Protein AF-A0A4U5MQU0-F1 (afdb_monomer)

Sequence (148 aa):
MACDATGNSLLQKALIDNKLPQIIEGNKVISKNGRPTLETQATVSLQLIVQKLMVESRVDYATCAAVFQKLEGAYGVPSGAKIFYSCKSDFSLTTAFVECPSGSFNIMCTNPDKERTTTIYLTSPDVDEVCTIRCPARDGNCVDSGRR

Mean predicted aligned error: 17.2 Å

Solvent-accessible surface area (backbone atoms only — not comparable to full-atom values): 9241 Å² total; per-residue (Å²): 136,80,83,56,69,66,60,54,52,52,51,50,50,49,53,62,78,64,47,70,66,41,76,57,96,90,31,42,33,34,72,53,96,91,36,86,39,79,51,76,92,76,90,80,87,83,86,84,86,80,81,88,77,81,80,76,71,76,49,70,71,33,52,62,53,71,49,80,78,50,77,51,74,44,49,77,44,97,83,21,23,38,40,34,33,36,18,33,26,80,43,66,68,47,64,30,42,37,44,35,90,87,47,70,51,77,46,74,21,20,51,71,66,47,82,44,74,49,78,46,72,39,84,54,89,77,83,91,72,72,41,42,42,37,34,80,22,59,97,54,83,43,82,54,83,82,82,128

Radius of gyration: 28.71 Å; Cα contacts (8 Å, |Δi|>4): 246; chains: 1; bounding box: 67×62×62 Å

Nearest PDB structures (foldseek):
  4hjc-assembly1_A  TM=5.744E-01  e=3.286E-05  Rift Valley fever virus
  7a4a-assembly1_A  TM=5.621E-01  e=9.397E-05  Ancylostoma ceylanicum
  5g47-assembly1_C  TM=5.076E-01  e=6.381E-05  Severe fever with thrombocytopenia syndrome virus
  5yow-assembly1_A  TM=4.900E-01  e=1.928E-04  Heartland virus
  5mr2-assembly2_A  TM=4.158E-01  e=2.554E-01  Haliotis rufescens

pLDDT: mean 77.56, std 15.62, range [29.59, 93.5]

Organism: Steinernema carpocapsae (NCBI:txid34508)

Structure (mmCIF, N/CA/C/O backbone):
data_AF-A0A4U5MQU0-F1
#
_entry.id   AF-A0A4U5MQU0-F1
#
loop_
_atom_site.group_PDB
_atom_site.id
_atom_site.type_symbol
_atom_site.label_atom_id
_atom_site.label_alt_id
_atom_site.label_comp_id
_atom_site.lab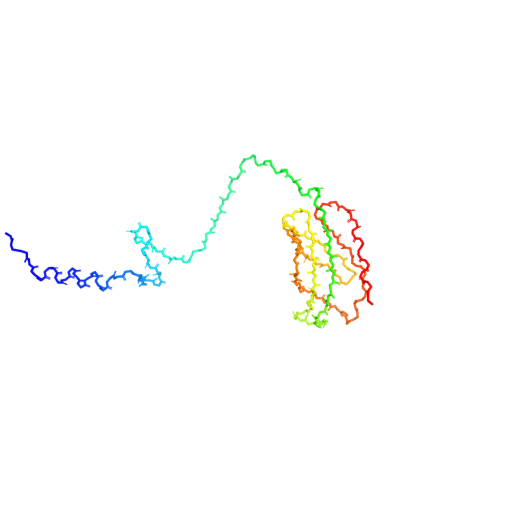el_asym_id
_atom_site.label_entity_id
_atom_site.label_seq_id
_atom_site.pdbx_PDB_ins_code
_atom_site.Cartn_x
_atom_site.Cartn_y
_atom_site.Cartn_z
_atom_site.occupancy
_atom_site.B_iso_or_equiv
_atom_site.auth_seq_id
_atom_site.auth_comp_id
_atom_site.auth_asym_id
_atom_site.auth_atom_id
_atom_site.pdbx_PDB_model_num
ATOM 1 N N . MET A 1 1 ? -45.353 41.216 40.813 1.00 49.25 1 MET A N 1
ATOM 2 C CA . MET A 1 1 ? -45.096 39.847 40.319 1.00 49.25 1 MET A CA 1
ATOM 3 C C . MET A 1 1 ? -44.033 39.238 41.210 1.00 49.25 1 MET A C 1
ATOM 5 O O . MET A 1 1 ? -42.914 39.729 41.201 1.00 49.25 1 MET A O 1
ATOM 9 N N . ALA A 1 2 ? -44.399 38.276 42.056 1.00 54.25 2 ALA A N 1
ATOM 10 C CA . ALA A 1 2 ? -43.435 37.554 42.881 1.00 54.25 2 ALA A CA 1
ATOM 11 C C . ALA A 1 2 ? -42.774 36.467 42.022 1.00 54.25 2 ALA A C 1
ATOM 13 O O . ALA A 1 2 ? -43.477 35.751 41.311 1.00 54.25 2 ALA A O 1
ATOM 14 N N . CYS A 1 3 ? -41.444 36.369 42.051 1.00 58.16 3 CYS A N 1
ATOM 15 C CA . CYS A 1 3 ? -40.729 35.258 41.430 1.00 58.16 3 CYS A CA 1
ATOM 16 C C . CYS A 1 3 ? -41.108 33.972 42.174 1.00 58.16 3 CYS A C 1
ATOM 18 O O . CYS A 1 3 ? -40.808 33.840 43.359 1.00 58.16 3 CYS A O 1
ATOM 20 N N . ASP A 1 4 ? -41.792 33.049 41.500 1.00 63.62 4 ASP A N 1
ATOM 21 C CA . ASP A 1 4 ? -42.138 31.749 42.067 1.00 63.62 4 ASP A CA 1
ATOM 22 C C . ASP A 1 4 ? -40.855 30.927 42.267 1.00 63.62 4 ASP A C 1
ATOM 24 O O . ASP A 1 4 ? -40.206 30.496 41.310 1.00 63.62 4 ASP A O 1
ATOM 28 N N . ALA A 1 5 ? -40.470 30.731 43.530 1.00 63.81 5 ALA A N 1
ATOM 29 C CA . ALA A 1 5 ? -39.314 29.923 43.913 1.00 63.81 5 ALA A CA 1
ATOM 30 C C . ALA A 1 5 ? -39.424 28.474 43.396 1.00 63.81 5 ALA A C 1
ATOM 32 O O . ALA A 1 5 ? -38.407 27.814 43.172 1.00 63.81 5 ALA A O 1
ATOM 33 N N . THR A 1 6 ? -40.649 28.005 43.145 1.00 70.88 6 THR A N 1
ATOM 34 C CA . THR A 1 6 ? -40.947 26.685 42.577 1.00 70.88 6 THR A CA 1
ATOM 35 C C . THR A 1 6 ? -40.575 26.613 41.094 1.00 70.88 6 THR A C 1
ATOM 37 O O . THR A 1 6 ? -39.988 25.631 40.649 1.00 70.88 6 THR A O 1
ATOM 40 N N . GLY A 1 7 ? -40.829 27.673 40.322 1.00 68.69 7 GLY A N 1
ATOM 41 C CA . GLY A 1 7 ? -40.428 27.746 38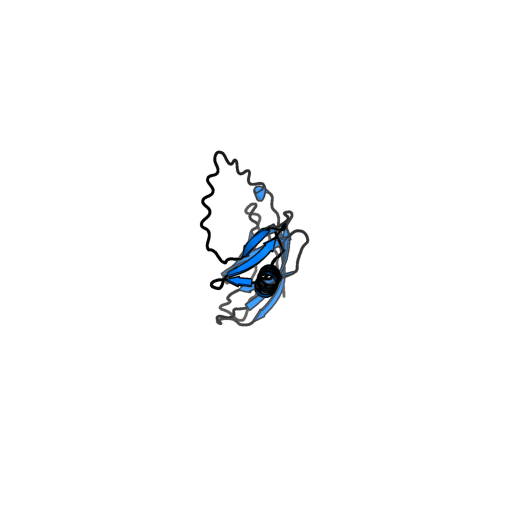.913 1.00 68.69 7 GLY A CA 1
ATOM 42 C C . GLY A 1 7 ? -38.906 27.739 38.729 1.00 68.69 7 GLY A C 1
ATOM 43 O O . GLY A 1 7 ? -38.380 27.038 37.862 1.00 68.69 7 GLY A O 1
ATOM 44 N N . ASN A 1 8 ? -38.179 28.454 39.595 1.00 73.38 8 ASN A N 1
ATOM 45 C CA . ASN A 1 8 ? -36.713 28.488 39.555 1.00 73.38 8 ASN A CA 1
ATOM 46 C C . ASN A 1 8 ? -36.078 27.135 39.909 1.00 73.38 8 ASN A C 1
ATOM 48 O O . ASN A 1 8 ? -35.072 26.761 39.304 1.00 73.38 8 ASN A O 1
ATOM 52 N N . SER A 1 9 ? -36.656 26.385 40.852 1.00 77.12 9 SER A N 1
ATOM 53 C CA . SER A 1 9 ? -36.135 25.066 41.229 1.00 77.12 9 SER A CA 1
ATOM 54 C C . SER A 1 9 ? -36.363 24.018 40.135 1.00 77.12 9 SER A C 1
ATOM 56 O O . SER A 1 9 ? -35.472 23.209 39.872 1.00 77.12 9 SER A O 1
ATOM 58 N N . LEU A 1 10 ? -37.497 24.079 39.427 1.00 79.69 10 LEU A N 1
ATOM 59 C CA . LEU A 1 10 ? -37.770 23.230 38.262 1.00 79.69 10 LEU A CA 1
ATOM 60 C C . LEU A 1 10 ? -36.797 23.505 37.111 1.00 79.69 10 LEU A C 1
ATOM 62 O O . LEU A 1 10 ? -36.276 22.565 36.511 1.00 79.69 10 LEU A O 1
ATOM 66 N N . LEU A 1 11 ? -36.501 24.779 36.837 1.00 77.88 11 LEU A N 1
ATOM 67 C CA . LEU A 1 11 ? -35.543 25.161 35.800 1.00 77.88 11 LEU A CA 1
ATOM 68 C C . LEU A 1 11 ? -34.119 24.704 36.143 1.00 77.88 11 LEU A C 1
ATOM 70 O O . LEU A 1 11 ? -33.426 24.149 35.293 1.00 77.88 11 LEU A O 1
ATOM 74 N N . GLN A 1 12 ? -33.681 24.902 37.389 1.00 80.38 12 GLN A N 1
ATOM 75 C CA . GLN A 1 12 ? -32.361 24.450 37.835 1.00 80.38 12 GLN A CA 1
ATOM 76 C C . GLN A 1 12 ? -32.226 22.933 37.748 1.00 80.38 12 GLN A C 1
ATOM 78 O O . GLN A 1 12 ? -31.225 22.438 37.233 1.00 80.38 12 GLN A O 1
ATOM 83 N N . LYS A 1 13 ? -33.252 22.201 38.190 1.00 82.38 13 LYS A N 1
ATOM 84 C CA . LYS A 1 13 ? -33.286 20.745 38.081 1.00 82.38 13 LYS A CA 1
ATOM 85 C C . LYS A 1 13 ? -33.208 20.298 36.622 1.00 82.38 13 LYS A C 1
ATOM 87 O O . LYS A 1 13 ? -32.363 19.476 36.291 1.00 82.38 13 LYS A O 1
ATOM 92 N N . ALA A 1 14 ? -33.989 20.913 35.734 1.00 79.75 14 ALA A N 1
ATOM 93 C CA . ALA A 1 14 ? -33.938 20.613 34.308 1.00 79.75 14 ALA A CA 1
ATOM 94 C C . ALA A 1 14 ? -32.548 20.874 33.699 1.00 79.75 14 ALA A C 1
ATOM 96 O O . ALA A 1 14 ? -32.085 20.067 32.901 1.00 79.75 14 ALA A O 1
ATOM 97 N N . LEU A 1 15 ? -31.848 21.947 34.078 1.00 81.25 15 LEU A N 1
ATOM 98 C CA . LEU A 1 15 ? -30.501 22.243 33.567 1.00 81.25 15 LEU A CA 1
ATOM 99 C C . LEU A 1 15 ? -29.426 21.281 34.092 1.00 81.25 15 LEU A C 1
ATOM 101 O O . LEU A 1 15 ? -28.473 20.980 33.373 1.00 81.25 15 LEU A O 1
ATOM 105 N N . ILE A 1 16 ? -29.568 20.809 35.332 1.00 82.38 16 ILE A N 1
ATOM 106 C CA . ILE A 1 16 ? -28.668 19.815 35.930 1.00 82.38 16 ILE A CA 1
ATOM 107 C C . ILE A 1 16 ? -28.889 18.453 35.267 1.00 82.38 16 ILE A C 1
ATOM 109 O O . ILE A 1 16 ? -27.929 17.839 34.798 1.00 82.38 16 ILE A O 1
ATOM 113 N N . ASP A 1 17 ? -30.148 18.027 35.172 1.00 83.19 17 ASP A N 1
ATOM 114 C CA . ASP A 1 17 ? -30.537 16.732 34.611 1.00 83.19 17 ASP A CA 1
ATOM 115 C C . ASP A 1 17 ? -30.250 16.665 33.095 1.00 83.19 17 ASP A C 1
ATOM 117 O O . ASP A 1 17 ? -29.930 15.601 32.567 1.00 83.19 17 ASP A O 1
ATOM 121 N N . ASN A 1 18 ? -30.289 17.809 32.393 1.00 81.75 18 ASN A N 1
ATOM 122 C CA . ASN A 1 18 ? -30.053 17.919 30.944 1.00 81.75 18 ASN A CA 1
ATOM 123 C C . ASN A 1 18 ? -28.655 18.464 30.570 1.00 81.75 18 ASN A C 1
ATOM 125 O O . ASN A 1 18 ? -28.455 19.022 29.485 1.00 81.75 18 ASN A O 1
ATOM 129 N N . LYS A 1 19 ? -2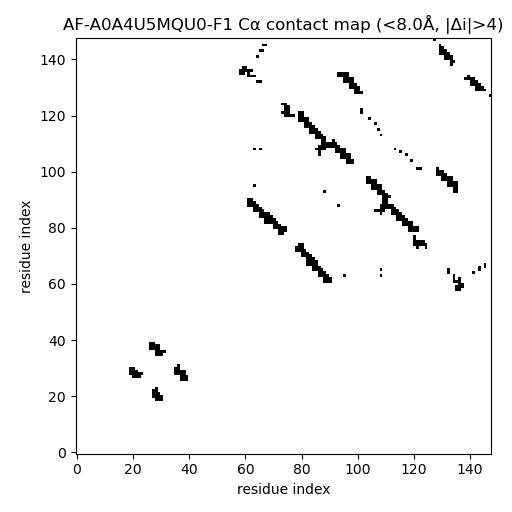7.657 18.325 31.454 1.00 86.06 19 LYS A N 1
ATOM 130 C CA . LYS A 1 19 ? -26.285 18.770 31.170 1.00 86.06 19 LYS A CA 1
ATOM 131 C C . LYS A 1 19 ? -25.655 17.949 30.039 1.00 86.06 19 LYS A C 1
ATOM 133 O O . LYS A 1 19 ? -25.548 16.730 30.135 1.00 86.06 19 LYS A O 1
ATOM 138 N N . LEU A 1 20 ? -25.171 18.631 28.999 1.00 87.00 20 LEU A N 1
ATOM 139 C CA . LEU A 1 20 ? -24.373 18.026 27.926 1.00 87.00 20 LEU A CA 1
ATOM 140 C C . LEU A 1 20 ? -22.967 17.622 28.431 1.00 87.00 20 LEU A C 1
ATOM 142 O O . LEU A 1 20 ? -22.385 18.352 29.241 1.00 87.00 20 LEU A O 1
ATOM 146 N N . PRO A 1 21 ? -22.367 16.529 27.917 1.00 89.44 21 PRO A N 1
ATOM 147 C CA . PRO A 1 21 ? -22.867 15.676 26.839 1.00 89.44 21 PRO A CA 1
ATOM 148 C C . PRO A 1 21 ? -23.935 14.672 27.294 1.00 89.44 21 PRO A C 1
ATOM 150 O O . PRO A 1 21 ? -23.875 14.169 28.411 1.00 89.44 21 PRO A O 1
ATOM 153 N N . GLN A 1 22 ? -24.879 14.352 26.407 1.00 88.50 22 GLN A N 1
ATOM 154 C CA . GLN A 1 22 ? -25.970 13.404 26.668 1.00 88.50 22 GLN A CA 1
ATOM 155 C C . GLN A 1 22 ? -26.140 12.404 25.536 1.00 88.50 22 GLN A C 1
ATOM 157 O O . GLN A 1 22 ? -25.755 1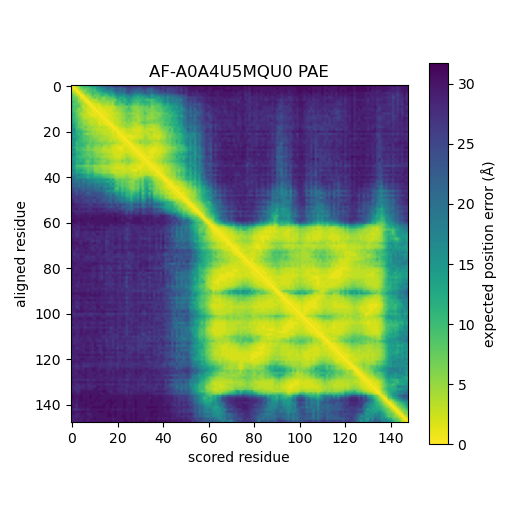2.684 24.405 1.00 88.50 22 GLN A O 1
ATOM 162 N N . ILE A 1 23 ? -26.734 11.250 25.834 1.00 85.56 23 ILE A N 1
ATOM 163 C CA . ILE A 1 23 ? -27.137 10.277 24.820 1.00 85.56 23 ILE A CA 1
ATOM 164 C C . ILE A 1 23 ? -28.648 10.388 24.629 1.00 85.56 23 ILE A C 1
ATOM 166 O O . ILE A 1 23 ? -29.404 10.133 25.562 1.00 85.56 23 ILE A O 1
ATOM 170 N N . ILE A 1 24 ? -29.077 10.763 23.427 1.00 84.81 24 ILE A N 1
ATOM 171 C CA . ILE A 1 24 ? -30.487 10.853 23.037 1.00 84.81 24 ILE A CA 1
ATOM 172 C C . ILE A 1 24 ? -30.676 9.915 21.850 1.00 84.81 24 ILE A C 1
ATOM 174 O O . ILE A 1 24 ? -29.977 10.045 20.847 1.00 84.81 24 ILE A O 1
ATOM 178 N N . GLU A 1 25 ? -31.570 8.932 21.987 1.00 84.25 25 GLU A N 1
ATOM 179 C CA . GLU A 1 25 ? -31.862 7.943 20.933 1.00 84.25 25 GLU A CA 1
ATOM 180 C C . GLU A 1 25 ? -30.595 7.252 20.382 1.00 84.25 25 GLU A C 1
ATOM 182 O O . GLU A 1 25 ? -30.430 7.059 19.181 1.00 84.25 25 GLU A O 1
ATOM 187 N N . GLY A 1 26 ? -29.648 6.929 21.271 1.00 81.31 26 GLY A N 1
ATOM 188 C CA . GLY A 1 26 ? -28.378 6.279 20.918 1.00 81.31 26 GLY A CA 1
ATOM 189 C C . GLY A 1 26 ? -27.322 7.199 20.291 1.00 81.31 26 GLY A C 1
ATOM 190 O O . GLY A 1 26 ? -26.188 6.768 20.094 1.00 81.31 26 GLY A O 1
ATOM 191 N N . ASN A 1 27 ? -27.645 8.467 20.032 1.00 83.62 27 ASN A N 1
ATOM 192 C CA . ASN A 1 27 ? -26.720 9.458 19.488 1.00 83.62 27 ASN A CA 1
ATOM 193 C C . ASN A 1 27 ? -26.180 10.371 20.593 1.00 83.62 27 ASN A C 1
ATOM 195 O O . ASN A 1 27 ? -26.894 10.734 21.530 1.00 83.62 27 ASN A O 1
ATOM 199 N N . LYS A 1 28 ? -24.916 10.782 20.477 1.00 89.75 28 LYS A N 1
ATOM 200 C CA . LYS A 1 28 ? -24.255 11.609 21.489 1.00 89.75 28 LYS A CA 1
ATOM 201 C C . LYS A 1 28 ? -24.417 13.088 21.158 1.00 89.75 28 LYS A C 1
ATOM 203 O O . LYS A 1 28 ? -23.883 13.572 20.170 1.00 89.75 28 LYS A O 1
ATOM 208 N N . VAL A 1 29 ? -25.121 13.829 22.000 1.00 90.25 29 VAL A N 1
ATOM 209 C CA . VAL A 1 29 ? -25.251 15.285 21.916 1.00 90.25 29 VAL A CA 1
ATOM 210 C C . VAL A 1 29 ? -24.148 15.930 22.744 1.00 90.25 29 VAL A C 1
ATOM 212 O O . VAL A 1 29 ? -24.005 15.647 23.932 1.00 90.25 29 VAL A O 1
ATOM 215 N N . ILE A 1 30 ? -23.377 16.823 22.135 1.00 92.44 30 ILE A N 1
ATOM 216 C CA . ILE A 1 30 ? -22.299 17.587 22.773 1.00 92.44 30 ILE A CA 1
ATOM 217 C C . ILE A 1 30 ? -22.529 19.091 22.605 1.00 92.44 30 ILE A C 1
ATOM 219 O O . ILE A 1 30 ? -23.314 19.515 21.763 1.00 92.44 30 ILE A O 1
ATOM 223 N N . SER A 1 31 ? -21.821 19.921 23.373 1.00 89.75 31 SER A N 1
ATOM 224 C CA . SER A 1 31 ? -21.742 21.362 23.101 1.00 89.75 31 SER A CA 1
ATOM 225 C C . SER A 1 31 ? -20.504 21.650 22.256 1.00 89.75 31 SER A C 1
ATOM 227 O O . SER A 1 31 ? -19.384 21.382 22.691 1.00 89.75 31 SER A O 1
ATOM 229 N N . LYS A 1 32 ? -20.691 22.195 21.052 1.00 88.12 32 LYS A N 1
ATOM 230 C CA . LYS A 1 32 ? -19.605 22.638 20.167 1.00 88.12 32 LYS A CA 1
ATOM 231 C C . LYS A 1 32 ? -19.864 24.085 19.770 1.00 88.12 32 LYS A C 1
ATOM 233 O O . LYS A 1 32 ? -20.941 24.412 19.281 1.00 88.12 32 LYS A O 1
ATOM 238 N N . ASN A 1 33 ? -18.894 24.969 20.011 1.00 88.25 33 ASN A N 1
ATOM 239 C CA . ASN A 1 33 ? -19.026 26.416 19.778 1.00 88.25 33 ASN A CA 1
ATOM 240 C C . ASN A 1 33 ? -20.265 27.037 20.461 1.00 88.25 33 ASN A C 1
ATOM 242 O O . ASN A 1 33 ? -20.946 27.882 19.884 1.00 88.25 33 ASN A O 1
ATOM 246 N N . GLY A 1 34 ? -20.596 26.568 21.670 1.00 85.69 34 GLY A N 1
ATOM 247 C CA . GLY A 1 34 ? -21.763 27.031 22.429 1.00 85.69 34 GLY A CA 1
ATOM 248 C C . GLY A 1 34 ? -23.115 26.556 21.886 1.00 85.69 34 GLY A C 1
ATOM 249 O O . GLY A 1 34 ? -24.147 27.025 22.360 1.00 85.69 34 GLY A O 1
ATOM 250 N N . ARG A 1 35 ? -23.135 25.643 20.904 1.00 85.81 35 ARG A N 1
ATOM 251 C CA . ARG A 1 35 ? -24.360 25.085 20.319 1.00 85.81 35 ARG A CA 1
ATOM 252 C C . ARG A 1 35 ? -24.452 23.576 20.561 1.00 85.81 35 ARG A C 1
ATOM 254 O O . ARG A 1 35 ? -23.445 22.878 20.395 1.00 85.81 35 ARG A O 1
ATOM 261 N N . PRO A 1 36 ? -25.640 23.047 20.901 1.00 87.56 36 PRO A N 1
ATOM 262 C CA . PRO A 1 36 ? -25.880 21.609 20.899 1.00 87.56 36 PRO A CA 1
ATOM 263 C C . PRO A 1 36 ? -25.590 21.030 19.511 1.00 87.56 36 PRO A C 1
ATOM 265 O O . PRO A 1 36 ? -26.069 21.543 18.502 1.00 87.56 36 PRO A O 1
ATOM 268 N N . THR A 1 37 ? -24.767 19.991 19.458 1.00 89.62 37 THR A N 1
ATOM 269 C CA . THR A 1 37 ? -24.339 19.308 18.236 1.00 89.62 37 THR A CA 1
ATOM 270 C C . THR A 1 37 ? -24.512 17.812 18.435 1.00 89.62 37 THR A C 1
ATOM 272 O O . THR A 1 37 ? -24.029 17.263 19.422 1.00 89.62 37 THR A O 1
ATOM 275 N N . LEU A 1 38 ? -25.194 17.159 17.500 1.00 87.62 38 LEU A N 1
ATOM 276 C CA . LEU A 1 38 ? -25.381 15.713 17.487 1.00 87.62 38 LEU A CA 1
ATOM 277 C C . LEU A 1 38 ? -24.181 15.045 16.801 1.00 87.62 38 LEU A C 1
ATOM 279 O O . LEU A 1 38 ? -23.912 15.308 15.630 1.00 87.62 38 LEU A O 1
ATOM 283 N N . GLU A 1 39 ? -23.463 14.185 17.513 1.00 84.75 39 GLU A N 1
ATOM 284 C CA . GLU A 1 39 ? -22.496 13.251 16.937 1.00 84.75 39 GLU A CA 1
ATOM 285 C C . GLU A 1 39 ? -23.244 11.981 16.520 1.00 84.75 39 GLU A C 1
ATOM 287 O O . GLU A 1 39 ? -23.821 11.281 17.357 1.00 84.75 39 GLU A O 1
ATOM 292 N N . THR A 1 40 ? -23.235 11.691 15.220 1.00 81.50 40 THR A N 1
ATOM 293 C CA . THR A 1 40 ? -23.893 10.520 14.636 1.00 81.50 40 THR A CA 1
ATOM 294 C C . THR A 1 40 ? -22.961 9.815 13.654 1.00 81.50 40 THR A C 1
ATOM 296 O O . THR A 1 40 ? -22.099 10.445 13.035 1.00 81.50 40 THR A O 1
ATOM 299 N N . GLN A 1 41 ? -23.114 8.499 13.528 1.00 74.81 41 GLN A N 1
ATOM 300 C CA . GLN A 1 41 ? -22.441 7.709 12.504 1.00 74.81 41 GLN A CA 1
ATOM 301 C C . GLN A 1 41 ? -23.362 7.628 11.289 1.00 74.81 41 GLN A C 1
ATOM 303 O O . GLN A 1 41 ? -24.440 7.045 11.363 1.00 74.81 41 GLN A O 1
ATOM 308 N N . ALA A 1 42 ? -22.942 8.217 10.172 1.00 73.62 42 ALA A N 1
ATOM 309 C CA . ALA A 1 42 ? -23.692 8.183 8.925 1.00 73.62 42 ALA A CA 1
ATOM 310 C C . ALA A 1 42 ? -22.802 7.694 7.782 1.00 73.62 42 ALA A C 1
ATOM 312 O O . ALA A 1 42 ? -21.636 8.076 7.674 1.00 73.62 42 ALA A O 1
ATOM 313 N N . THR A 1 43 ? -23.373 6.883 6.895 1.00 67.44 43 THR A N 1
ATOM 314 C CA . THR A 1 43 ? -22.780 6.594 5.589 1.00 67.44 43 THR A CA 1
ATOM 315 C C . THR A 1 43 ? -23.217 7.686 4.623 1.00 67.44 43 THR A C 1
ATOM 317 O O . THR A 1 43 ? -24.405 7.834 4.345 1.00 67.44 43 THR A O 1
ATOM 320 N N . VAL A 1 44 ? -22.266 8.467 4.115 1.00 74.94 44 VAL A N 1
ATOM 321 C CA . VAL A 1 44 ? -22.538 9.554 3.167 1.00 74.94 44 VAL A CA 1
ATOM 322 C C . VAL A 1 44 ? -22.033 9.146 1.788 1.00 74.94 44 VAL A C 1
ATOM 324 O O . VAL A 1 44 ? -20.874 8.769 1.639 1.00 74.94 44 VAL A O 1
ATOM 327 N N . SER A 1 45 ? -22.894 9.245 0.775 1.00 68.75 45 SER A N 1
ATOM 328 C CA . SER A 1 45 ? -22.482 9.146 -0.629 1.00 68.75 45 SER A CA 1
ATOM 329 C C . SER A 1 45 ? -22.188 10.546 -1.157 1.00 68.75 45 SER A C 1
ATOM 331 O O . SER A 1 45 ? -23.087 11.377 -1.261 1.00 68.75 45 SER A O 1
ATOM 333 N N . LEU A 1 46 ? -20.921 10.821 -1.460 1.00 68.12 46 LEU A N 1
ATOM 334 C CA . LEU A 1 46 ? -20.473 12.090 -2.031 1.00 68.12 46 LEU A CA 1
ATOM 335 C C . LEU A 1 46 ? -20.378 11.950 -3.550 1.00 68.12 46 LEU A C 1
ATOM 337 O O . LEU A 1 46 ? -19.541 11.203 -4.051 1.00 68.12 46 LEU A O 1
ATOM 341 N N . GLN A 1 47 ? -21.206 12.689 -4.285 1.00 74.19 47 GLN A N 1
ATOM 342 C CA . GLN A 1 47 ? -21.056 12.825 -5.730 1.00 74.19 47 GLN A CA 1
ATOM 343 C C . GLN A 1 47 ? -20.302 14.121 -6.035 1.00 74.19 47 GLN A C 1
ATOM 345 O O . GLN A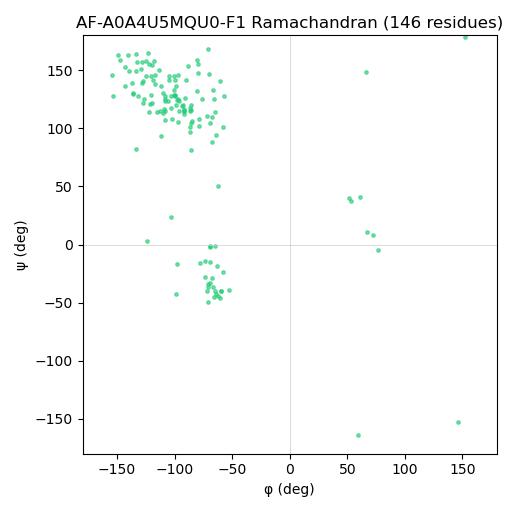 1 47 ? -20.848 15.216 -5.918 1.00 74.19 47 GLN A O 1
ATOM 350 N N . LEU A 1 48 ? -19.031 13.996 -6.416 1.00 66.88 48 LEU A N 1
ATOM 351 C CA . LEU A 1 48 ? -18.218 15.123 -6.866 1.00 66.88 48 LEU A CA 1
ATOM 352 C C . LEU A 1 48 ? -18.321 15.251 -8.385 1.00 66.88 48 LEU A C 1
ATOM 354 O O . LEU A 1 48 ? -17.894 14.364 -9.121 1.00 66.88 48 LEU A O 1
ATOM 358 N N . ILE A 1 49 ? -18.871 16.368 -8.855 1.00 78.88 49 ILE A N 1
ATOM 359 C CA . ILE A 1 49 ? -18.884 16.721 -10.276 1.00 78.88 49 ILE A CA 1
ATOM 360 C C . ILE A 1 49 ? -17.791 17.760 -10.488 1.00 78.88 49 ILE A C 1
ATOM 362 O O . ILE A 1 49 ? -17.928 18.908 -10.069 1.00 78.88 49 ILE A O 1
ATOM 366 N N . VAL A 1 50 ? -16.703 17.354 -11.137 1.00 75.69 50 VAL A N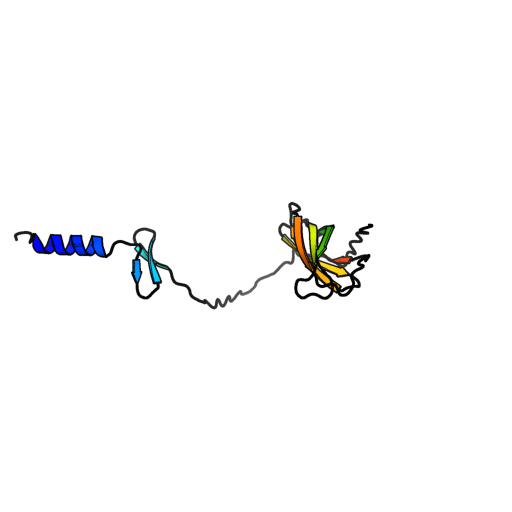 1
ATOM 367 C CA . VAL A 1 50 ? -15.580 18.245 -11.435 1.00 75.69 50 VAL A CA 1
ATOM 368 C C . VAL A 1 50 ? -15.553 18.517 -12.932 1.00 75.69 50 VAL A C 1
ATOM 370 O O . VAL A 1 50 ? -15.384 17.605 -13.736 1.00 75.69 50 VAL A O 1
ATOM 373 N N . GLN A 1 51 ? -15.749 19.776 -13.320 1.00 66.75 51 GLN A N 1
ATOM 374 C CA . GLN A 1 51 ? -15.738 20.194 -14.721 1.00 66.75 51 GLN A CA 1
ATOM 375 C C . GLN A 1 51 ? -14.391 20.832 -15.065 1.00 66.75 51 GLN A C 1
ATOM 377 O O . GLN A 1 51 ? -13.920 21.705 -14.342 1.00 66.75 51 GLN A O 1
ATOM 382 N N . LYS A 1 52 ? -13.800 20.422 -16.197 1.00 63.38 52 LYS A N 1
ATOM 383 C CA . LYS A 1 52 ? -12.530 20.951 -16.736 1.00 63.38 52 LYS A CA 1
ATOM 384 C C . LYS A 1 52 ? -11.320 20.761 -15.811 1.00 63.38 52 LYS A C 1
ATOM 386 O O . LYS A 1 52 ? -10.474 21.644 -15.696 1.00 63.38 52 LYS A O 1
ATOM 391 N N . LEU A 1 53 ? -11.216 19.595 -15.176 1.00 49.72 53 LEU A N 1
ATOM 392 C CA . LEU A 1 53 ? -9.985 19.207 -14.495 1.00 49.72 53 LEU A CA 1
ATOM 393 C C . LEU A 1 53 ? -8.923 18.866 -15.556 1.00 49.72 53 LEU A C 1
ATOM 395 O O . LEU A 1 53 ? -9.054 17.870 -16.262 1.00 49.72 53 LEU A O 1
ATOM 399 N N . MET A 1 54 ? -7.884 19.690 -15.683 1.00 54.50 54 MET A N 1
ATOM 400 C CA . MET A 1 54 ? -6.646 19.280 -16.346 1.00 54.50 54 MET A CA 1
ATOM 401 C C . MET A 1 54 ? -5.771 18.596 -15.299 1.00 54.50 54 MET A C 1
ATOM 403 O O . MET A 1 54 ? -5.225 19.249 -14.412 1.00 54.50 54 MET A O 1
ATOM 407 N N . VAL A 1 55 ? -5.697 17.267 -15.365 1.00 54.44 55 VAL A N 1
ATOM 408 C CA . VAL A 1 55 ? -4.774 16.474 -14.548 1.00 54.44 55 VAL A CA 1
ATOM 409 C C . VAL A 1 55 ? -3.452 16.412 -15.295 1.00 54.44 55 VAL A C 1
ATOM 411 O O . VAL A 1 55 ? -3.280 15.598 -16.197 1.00 54.44 55 VAL A O 1
ATOM 414 N N . GLU A 1 56 ? -2.517 17.281 -14.936 1.00 49.84 56 GLU A N 1
ATOM 415 C CA . GLU A 1 56 ? -1.124 17.072 -15.312 1.00 49.84 56 GLU A CA 1
ATOM 416 C C . GLU A 1 56 ? -0.532 16.034 -14.356 1.00 49.84 56 GLU A C 1
ATOM 418 O O . GLU A 1 56 ? -0.325 16.296 -13.167 1.00 49.84 56 GLU A O 1
ATOM 423 N N . SER A 1 57 ? -0.291 14.829 -14.874 1.00 48.59 57 SER A N 1
ATOM 424 C CA . SER A 1 57 ? 0.494 13.813 -14.181 1.00 48.59 57 SER A CA 1
ATOM 425 C C . SER A 1 57 ? 1.923 14.331 -14.019 1.00 48.59 57 SER A C 1
ATOM 427 O O . SER A 1 57 ? 2.779 14.152 -14.876 1.00 48.59 57 SER A O 1
ATOM 429 N N . ARG A 1 58 ? 2.232 14.948 -12.874 1.00 49.81 58 ARG A N 1
ATOM 430 C CA . ARG A 1 58 ? 3.634 15.083 -12.438 1.00 49.81 58 ARG A CA 1
ATOM 431 C C . ARG A 1 58 ? 4.242 13.735 -12.038 1.00 49.81 58 ARG A C 1
ATOM 433 O O . ARG A 1 58 ? 5.407 13.691 -11.666 1.00 49.81 58 ARG A O 1
ATOM 440 N N . VAL A 1 59 ? 3.465 12.652 -12.106 1.00 50.06 59 VAL A N 1
ATOM 441 C CA . VAL A 1 59 ? 3.890 11.286 -11.788 1.00 50.06 59 VAL A CA 1
ATOM 442 C C . VAL A 1 59 ? 4.876 10.758 -12.832 1.00 50.06 59 VAL A C 1
ATOM 444 O O . VAL A 1 59 ? 5.607 9.830 -12.531 1.00 50.06 59 VAL A O 1
ATOM 447 N N . ASP A 1 60 ? 4.993 11.400 -13.998 1.00 51.06 60 ASP A N 1
ATOM 448 C CA . ASP A 1 60 ? 5.827 10.945 -15.121 1.00 51.06 60 ASP A CA 1
ATOM 449 C C . ASP A 1 60 ? 7.350 11.029 -14.862 1.00 51.06 60 ASP A C 1
ATOM 451 O O . ASP A 1 60 ? 8.144 10.586 -15.694 1.00 51.06 60 ASP A O 1
ATOM 455 N N . TYR A 1 61 ? 7.772 11.532 -13.693 1.00 55.66 61 TYR A N 1
ATOM 456 C CA . TYR A 1 61 ? 9.183 11.644 -13.291 1.00 55.66 61 TYR A CA 1
ATOM 457 C C . TYR A 1 61 ? 9.540 10.955 -11.965 1.00 55.66 61 TYR A C 1
ATOM 459 O O . TYR A 1 61 ? 10.678 11.071 -11.525 1.00 55.66 61 TYR A O 1
ATOM 467 N N . ALA A 1 62 ? 8.597 10.264 -11.319 1.00 63.78 62 ALA A N 1
ATOM 468 C CA . ALA A 1 62 ? 8.804 9.638 -10.014 1.00 63.78 62 ALA A CA 1
ATOM 469 C C . ALA A 1 62 ? 9.763 8.438 -10.049 1.00 63.78 62 ALA A C 1
ATOM 471 O O . ALA A 1 62 ? 9.387 7.330 -10.435 1.00 63.78 62 ALA A O 1
ATOM 472 N N . THR A 1 63 ? 10.987 8.633 -9.575 1.00 77.88 63 THR A N 1
ATOM 473 C CA . THR A 1 63 ? 11.941 7.551 -9.328 1.00 77.88 63 THR A CA 1
ATOM 474 C C . THR A 1 63 ? 11.799 7.011 -7.907 1.00 77.88 63 THR A C 1
ATOM 476 O O . THR A 1 63 ? 11.566 7.745 -6.944 1.00 77.88 63 THR A O 1
ATOM 479 N N . CYS A 1 64 ? 11.939 5.698 -7.757 1.00 82.00 64 CYS A N 1
ATOM 480 C CA . CYS A 1 64 ? 11.891 5.039 -6.462 1.00 82.00 64 CYS A CA 1
ATOM 481 C C . CYS A 1 64 ? 12.941 3.930 -6.372 1.00 82.00 64 CYS A C 1
ATOM 483 O O . CYS A 1 64 ? 13.319 3.325 -7.371 1.00 82.00 64 CYS A O 1
ATOM 485 N N . ALA A 1 65 ? 13.435 3.693 -5.162 1.00 85.56 65 ALA A N 1
ATOM 486 C CA . ALA A 1 65 ? 14.393 2.643 -4.855 1.00 85.56 65 ALA A CA 1
ATOM 487 C C . ALA A 1 65 ? 13.954 1.947 -3.570 1.00 85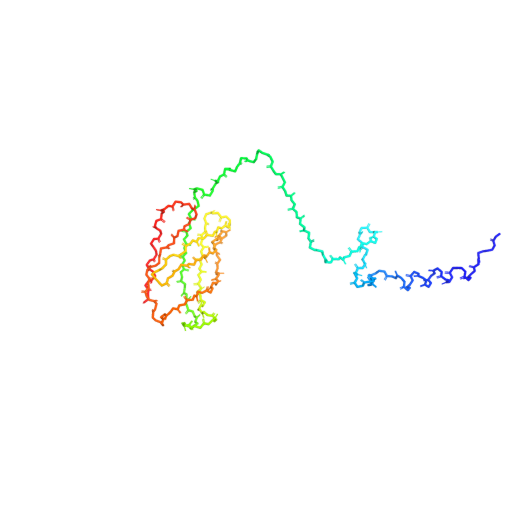.56 65 ALA A C 1
ATOM 489 O O . ALA A 1 65 ? 13.663 2.613 -2.571 1.00 85.56 65 ALA A O 1
ATOM 490 N N . ALA A 1 66 ? 13.902 0.619 -3.601 1.00 87.25 66 ALA A N 1
ATOM 491 C CA . ALA A 1 66 ? 13.518 -0.200 -2.465 1.00 87.25 66 ALA A CA 1
ATOM 492 C C . ALA A 1 66 ? 14.664 -1.120 -2.064 1.00 87.25 66 ALA A C 1
ATOM 494 O O . ALA A 1 66 ? 15.337 -1.663 -2.929 1.00 87.25 66 ALA A O 1
ATOM 495 N N . VAL A 1 67 ? 14.841 -1.308 -0.760 1.00 89.31 67 VAL A N 1
ATOM 496 C CA . VAL A 1 67 ? 15.773 -2.271 -0.177 1.00 89.31 67 VAL A CA 1
ATOM 497 C C . VAL A 1 67 ? 14.966 -3.250 0.661 1.00 89.31 67 VAL A C 1
ATOM 499 O O . VAL A 1 67 ? 14.269 -2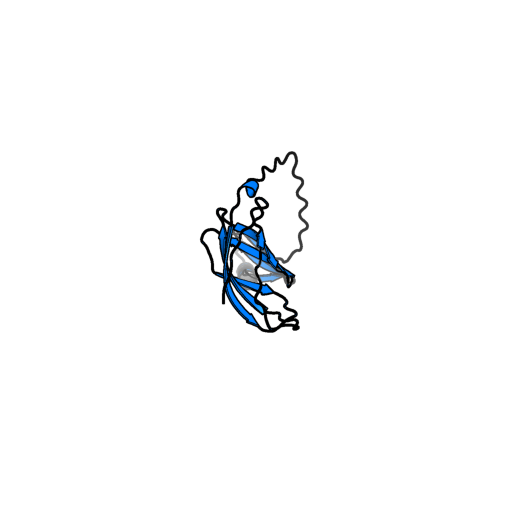.854 1.600 1.00 89.31 67 VAL A O 1
ATOM 502 N N . PHE A 1 68 ? 15.064 -4.535 0.332 1.00 88.19 68 PHE A N 1
ATOM 503 C CA . PHE A 1 68 ? 14.410 -5.614 1.070 1.00 88.19 68 PHE A CA 1
ATOM 504 C C . PHE A 1 68 ? 15.365 -6.169 2.127 1.00 88.19 68 PHE A C 1
ATOM 506 O O . PHE A 1 68 ? 16.459 -6.633 1.824 1.00 88.19 68 PHE A O 1
ATOM 513 N N . GLN A 1 69 ? 14.964 -6.100 3.394 1.00 88.94 69 GLN A N 1
ATOM 514 C CA . GLN A 1 69 ? 15.845 -6.406 4.522 1.00 88.94 69 GLN A CA 1
ATOM 515 C C . GLN A 1 69 ? 15.641 -7.820 5.065 1.00 88.94 69 GLN A C 1
ATOM 517 O O . GLN A 1 69 ? 16.600 -8.504 5.439 1.00 88.94 69 GLN A O 1
ATOM 522 N N . LYS A 1 70 ? 14.381 -8.242 5.194 1.00 88.44 70 LYS A N 1
ATOM 523 C CA . LYS A 1 70 ? 14.020 -9.489 5.868 1.00 88.44 70 LYS A CA 1
ATOM 524 C C . LYS A 1 70 ? 12.694 -10.026 5.355 1.00 88.44 70 LYS A C 1
ATOM 526 O O . LYS A 1 70 ? 11.781 -9.256 5.072 1.00 88.44 70 LYS A O 1
ATOM 531 N N . LEU A 1 71 ? 12.590 -11.348 5.316 1.00 87.50 71 LEU A N 1
ATOM 532 C CA . LEU A 1 71 ? 11.360 -12.086 5.083 1.00 87.50 71 LEU A CA 1
ATOM 533 C C . LEU A 1 71 ? 11.101 -12.983 6.299 1.00 87.50 71 LEU A C 1
ATOM 535 O O . LEU A 1 71 ? 11.997 -13.700 6.741 1.00 87.50 71 LEU A O 1
ATOM 539 N N . GLU A 1 72 ? 9.900 -12.915 6.866 1.00 90.62 72 GLU A N 1
ATOM 540 C CA . GLU A 1 72 ? 9.487 -13.725 8.015 1.00 90.62 72 GLU A CA 1
ATOM 541 C C . GLU A 1 72 ? 8.085 -14.282 7.810 1.00 90.62 72 GLU A C 1
ATOM 543 O O . GLU A 1 72 ? 7.145 -13.532 7.566 1.00 90.62 72 GLU A O 1
ATOM 548 N N . GLY A 1 73 ? 7.900 -15.583 7.992 1.00 88.25 73 GLY A N 1
ATOM 549 C CA . GLY A 1 73 ? 6.576 -16.194 7.979 1.00 88.25 73 GLY A CA 1
ATOM 550 C C . GLY A 1 73 ? 6.610 -17.588 7.390 1.00 88.25 73 GLY A C 1
ATOM 551 O O . GLY A 1 73 ? 7.629 -18.272 7.468 1.00 88.25 73 GLY A O 1
ATOM 552 N N . ALA A 1 74 ? 5.482 -18.004 6.826 1.00 84.19 74 ALA A N 1
ATOM 553 C CA . ALA A 1 74 ? 5.322 -19.331 6.258 1.00 84.19 74 ALA A CA 1
ATOM 554 C C . ALA A 1 74 ? 4.765 -19.258 4.832 1.00 84.19 74 ALA A C 1
ATOM 556 O O . ALA A 1 74 ? 4.036 -18.334 4.467 1.00 84.19 74 ALA A O 1
ATOM 557 N N . TYR A 1 75 ? 5.125 -20.261 4.036 1.00 87.31 75 TYR A N 1
ATOM 558 C CA . TYR A 1 75 ? 4.609 -20.485 2.691 1.00 87.31 75 TYR A CA 1
ATOM 559 C C . TYR A 1 75 ? 3.341 -21.349 2.753 1.00 87.31 75 TYR A C 1
ATOM 561 O O . TYR A 1 75 ? 3.137 -22.103 3.706 1.00 87.31 75 TYR A O 1
ATOM 569 N N . GLY A 1 76 ? 2.462 -21.223 1.757 1.00 83.88 76 GLY A N 1
ATOM 570 C CA . GLY A 1 76 ? 1.255 -22.047 1.624 1.00 83.88 76 GLY A CA 1
ATOM 571 C C . GLY A 1 76 ? 0.178 -21.831 2.697 1.00 83.88 76 GLY A C 1
ATOM 572 O O . GLY A 1 76 ? -0.763 -22.618 2.771 1.00 83.88 76 GLY A O 1
ATOM 573 N N . VAL A 1 77 ? 0.289 -20.785 3.526 1.00 86.88 77 VAL A N 1
ATOM 574 C CA . VAL A 1 77 ? -0.664 -20.488 4.607 1.00 86.88 77 VAL A CA 1
ATOM 575 C C . VAL A 1 77 ? -1.440 -19.186 4.369 1.00 86.88 77 VAL A C 1
ATOM 577 O O . VAL A 1 77 ? -0.887 -18.233 3.816 1.00 86.88 77 VAL A O 1
ATOM 580 N N . PRO A 1 78 ? -2.692 -19.076 4.861 1.00 84.56 78 PRO A N 1
ATOM 581 C CA . PRO A 1 78 ? -3.490 -17.851 4.743 1.00 84.56 78 PRO A CA 1
ATOM 582 C C . PRO A 1 78 ? -2.904 -16.629 5.462 1.00 84.56 78 PRO A C 1
ATOM 584 O O . PRO A 1 78 ? -3.304 -15.508 5.176 1.00 84.56 78 PRO A O 1
ATOM 587 N N . SER A 1 79 ? -1.981 -16.818 6.409 1.00 87.00 79 SER A N 1
ATOM 588 C CA . SER A 1 79 ? -1.293 -15.705 7.076 1.00 87.00 79 SER A CA 1
ATOM 589 C C . SER A 1 79 ? -0.183 -15.080 6.226 1.00 87.00 79 SER A C 1
ATOM 591 O O . SER A 1 79 ? 0.273 -13.986 6.553 1.00 87.00 79 SER A O 1
ATOM 593 N N . GLY A 1 80 ? 0.262 -15.775 5.172 1.00 89.69 80 GLY A N 1
ATOM 594 C CA . GLY A 1 80 ? 1.372 -15.367 4.316 1.00 89.69 80 GLY A CA 1
ATOM 595 C C . GLY A 1 80 ? 2.709 -15.200 5.050 1.00 89.69 80 GLY A C 1
ATOM 596 O O . GLY A 1 80 ? 2.899 -15.642 6.190 1.00 89.69 80 GLY A O 1
ATOM 597 N N . ALA A 1 81 ? 3.631 -14.525 4.370 1.00 89.88 81 ALA A N 1
ATOM 598 C CA . ALA A 1 81 ? 4.919 -14.090 4.885 1.00 89.88 81 ALA A CA 1
ATOM 599 C C . ALA A 1 81 ? 5.013 -12.561 4.869 1.00 89.88 81 ALA A C 1
ATOM 601 O O . ALA A 1 81 ? 4.482 -11.887 3.990 1.00 89.88 81 ALA A O 1
ATOM 602 N N . LYS A 1 82 ? 5.696 -11.998 5.857 1.00 92.56 82 LYS A N 1
ATOM 603 C CA . LYS A 1 82 ? 5.947 -10.570 6.009 1.00 92.56 82 LYS A CA 1
ATOM 604 C C . LYS A 1 82 ? 7.305 -10.223 5.435 1.00 92.56 82 LYS A C 1
ATOM 606 O O . LYS A 1 82 ? 8.319 -10.751 5.883 1.00 92.56 82 LYS A O 1
ATOM 611 N N . ILE A 1 83 ? 7.322 -9.291 4.493 1.00 90.88 83 ILE A N 1
ATOM 612 C CA . ILE A 1 83 ? 8.552 -8.719 3.957 1.00 90.88 83 ILE A CA 1
ATOM 613 C C . ILE A 1 83 ? 8.772 -7.330 4.549 1.00 90.88 83 ILE A C 1
ATOM 615 O O . ILE A 1 83 ? 7.877 -6.482 4.531 1.00 90.88 83 ILE A O 1
ATOM 619 N N . PHE A 1 84 ? 9.961 -7.119 5.096 1.00 92.31 84 PHE A N 1
ATOM 620 C CA . PHE A 1 84 ? 10.425 -5.861 5.662 1.00 92.31 84 PHE A CA 1
ATOM 621 C C . PHE A 1 84 ? 11.270 -5.145 4.619 1.00 92.31 84 PHE A C 1
ATOM 623 O O . PHE A 1 84 ? 12.239 -5.710 4.106 1.00 92.31 84 PHE A O 1
ATOM 630 N N . TYR A 1 85 ? 10.893 -3.913 4.302 1.00 91.94 85 TYR A N 1
ATOM 631 C CA . TYR A 1 85 ? 11.542 -3.125 3.266 1.00 91.94 85 TYR A CA 1
ATOM 632 C C . TYR A 1 85 ? 11.614 -1.651 3.658 1.00 91.94 85 TYR A C 1
ATOM 634 O O . TYR A 1 85 ? 10.755 -1.140 4.381 1.00 91.94 85 TYR A O 1
ATOM 642 N N . SER A 1 86 ? 12.612 -0.951 3.134 1.00 91.62 86 SER A N 1
ATOM 643 C CA . SER A 1 86 ? 12.626 0.508 3.065 1.00 91.62 86 SER A CA 1
ATOM 644 C C . SER A 1 86 ? 12.475 0.914 1.605 1.00 91.62 86 SER A C 1
ATOM 646 O O . SER A 1 86 ? 13.150 0.370 0.738 1.00 91.62 86 SER A O 1
ATOM 648 N N . CYS A 1 87 ? 11.558 1.835 1.305 1.00 89.19 87 CYS A N 1
ATOM 649 C CA . CYS A 1 87 ? 11.425 2.367 -0.048 1.00 89.19 87 CYS A CA 1
ATOM 650 C C . CYS A 1 87 ? 11.458 3.891 -0.043 1.00 89.19 87 CYS A C 1
ATOM 652 O O . CYS A 1 87 ? 10.624 4.545 0.595 1.00 89.19 87 CYS A O 1
ATOM 654 N N . LYS A 1 88 ? 12.423 4.436 -0.781 1.00 90.25 88 LYS A N 1
ATOM 655 C CA . LYS A 1 88 ? 12.601 5.864 -1.004 1.00 90.25 88 LYS A CA 1
ATOM 656 C C . LYS A 1 88 ? 11.999 6.246 -2.346 1.00 90.25 88 LYS A C 1
ATOM 658 O O . LYS A 1 88 ? 12.212 5.561 -3.341 1.00 90.25 88 LYS A O 1
ATOM 663 N N . SER A 1 89 ? 11.280 7.355 -2.363 1.00 87.19 89 SER A N 1
ATOM 664 C CA . SER A 1 89 ? 10.782 8.009 -3.571 1.00 87.19 89 SER A CA 1
ATOM 665 C C . SER A 1 89 ? 11.302 9.445 -3.612 1.00 87.19 89 SER A C 1
ATOM 667 O O . SER A 1 89 ? 11.620 10.021 -2.572 1.00 87.19 89 SER A O 1
ATOM 669 N N . ASP A 1 90 ? 11.400 10.040 -4.791 1.00 83.56 90 ASP A N 1
ATOM 670 C CA . ASP A 1 90 ? 11.589 11.488 -4.952 1.00 83.56 90 ASP A CA 1
ATOM 671 C C . ASP A 1 90 ? 10.299 12.279 -4.647 1.00 83.56 90 ASP A C 1
ATOM 673 O O . ASP A 1 90 ? 10.369 13.397 -4.133 1.00 83.56 90 ASP A O 1
ATOM 677 N N . PHE A 1 91 ? 9.123 11.673 -4.840 1.00 77.12 91 PHE A N 1
ATOM 678 C CA . PHE A 1 91 ? 7.828 12.182 -4.358 1.00 77.12 91 PHE A CA 1
ATOM 679 C C . PHE A 1 91 ? 7.551 11.874 -2.878 1.00 77.12 91 PHE A C 1
ATOM 681 O O . PHE A 1 91 ? 8.090 10.928 -2.303 1.00 77.12 91 PHE A O 1
ATOM 688 N N . SER A 1 92 ? 6.651 12.656 -2.267 1.00 77.19 92 SER A N 1
ATOM 689 C CA . SER A 1 92 ? 6.249 12.511 -0.858 1.00 77.19 92 SER A CA 1
ATOM 690 C C . SER A 1 92 ? 5.636 11.143 -0.546 1.00 77.19 92 SER A C 1
ATOM 692 O O . SER A 1 92 ? 5.924 10.563 0.504 1.00 77.19 92 SER A O 1
ATOM 694 N N . LEU A 1 93 ? 4.814 10.617 -1.457 1.00 82.44 93 LEU A N 1
ATOM 695 C CA . LEU A 1 93 ? 4.157 9.321 -1.339 1.00 82.44 93 LEU A CA 1
ATOM 696 C C . LEU A 1 93 ? 3.860 8.753 -2.728 1.00 82.44 93 LEU A C 1
ATOM 698 O O . LEU A 1 93 ? 3.217 9.416 -3.538 1.00 82.44 93 LEU A O 1
ATOM 702 N N . THR A 1 94 ? 4.287 7.520 -2.981 1.00 85.44 94 THR A N 1
ATOM 703 C CA . THR A 1 94 ? 3.975 6.797 -4.218 1.00 85.44 94 THR A CA 1
ATOM 704 C C . THR A 1 94 ? 3.856 5.292 -3.969 1.00 85.44 94 THR A C 1
ATOM 706 O O . THR A 1 94 ? 4.360 4.773 -2.968 1.00 85.44 94 THR A O 1
ATOM 709 N N . THR A 1 95 ? 3.176 4.586 -4.867 1.00 87.88 95 THR A N 1
ATOM 710 C CA . THR A 1 95 ? 3.039 3.124 -4.835 1.00 87.88 95 THR A CA 1
ATOM 711 C C . THR A 1 95 ? 3.870 2.531 -5.959 1.00 87.88 95 THR A C 1
ATOM 713 O O . THR A 1 95 ? 3.661 2.883 -7.115 1.00 87.88 95 THR A O 1
ATOM 716 N N . ALA A 1 96 ? 4.796 1.638 -5.619 1.00 87.62 96 ALA A N 1
ATOM 717 C CA . ALA A 1 96 ? 5.608 0.908 -6.582 1.00 87.62 96 ALA A CA 1
ATOM 718 C C . ALA A 1 96 ? 5.117 -0.538 -6.708 1.00 87.62 96 ALA A C 1
ATOM 720 O O . ALA A 1 96 ? 4.692 -1.146 -5.721 1.00 87.62 96 ALA A O 1
ATOM 721 N N . PHE A 1 97 ? 5.195 -1.079 -7.917 1.00 89.00 97 PHE A N 1
ATOM 722 C CA . PHE A 1 97 ? 4.838 -2.456 -8.230 1.00 89.00 97 PHE A CA 1
ATOM 723 C C . PHE A 1 97 ? 6.098 -3.316 -8.242 1.00 89.00 97 PHE A C 1
ATOM 725 O O . PHE A 1 97 ? 7.056 -3.003 -8.945 1.00 89.00 97 PHE A O 1
ATOM 732 N N . VAL A 1 98 ? 6.110 -4.383 -7.456 1.00 88.94 98 VAL A N 1
ATOM 733 C CA . VAL A 1 98 ? 7.207 -5.347 -7.385 1.00 88.94 98 VAL A CA 1
ATOM 734 C C . VAL A 1 98 ? 6.758 -6.609 -8.097 1.00 88.94 98 VAL A C 1
ATOM 736 O O . VAL A 1 98 ? 5.732 -7.193 -7.750 1.00 88.94 98 VAL A O 1
ATOM 739 N N . GLU A 1 99 ? 7.525 -7.015 -9.094 1.00 88.44 99 GLU A N 1
ATOM 740 C CA . GLU A 1 99 ? 7.277 -8.191 -9.913 1.00 88.44 99 GLU A CA 1
ATOM 741 C C . GLU A 1 99 ? 8.403 -9.199 -9.686 1.00 88.44 99 GLU A C 1
ATOM 743 O O . GLU A 1 99 ? 9.560 -8.937 -10.020 1.00 88.44 99 GLU A O 1
ATOM 748 N N . CYS A 1 100 ? 8.064 -10.339 -9.094 1.00 86.44 100 CYS A N 1
ATOM 749 C CA . CYS A 1 100 ? 8.957 -11.469 -8.872 1.00 86.44 100 CYS A CA 1
ATOM 750 C C . CYS A 1 100 ? 8.424 -12.699 -9.639 1.00 86.44 100 CYS A C 1
ATOM 752 O O . CYS A 1 100 ? 7.222 -12.773 -9.914 1.00 86.44 100 CYS A O 1
ATOM 754 N N . PRO A 1 101 ? 9.267 -13.696 -9.955 1.00 84.06 101 PRO A N 1
ATOM 755 C CA . PRO A 1 101 ? 8.826 -14.974 -10.525 1.00 84.06 101 PRO A CA 1
ATOM 756 C C . PRO A 1 101 ? 7.725 -15.679 -9.714 1.00 84.06 101 PRO A C 1
ATOM 758 O O . PRO A 1 101 ? 6.789 -16.227 -10.296 1.00 84.06 101 PRO A O 1
ATOM 761 N N . SER A 1 102 ? 7.802 -15.629 -8.381 1.00 82.00 102 SER A N 1
ATOM 762 C CA . SER A 1 102 ? 6.803 -16.208 -7.468 1.00 82.00 102 SER A CA 1
ATOM 763 C C . SER A 1 102 ? 5.494 -15.419 -7.383 1.00 82.00 102 SER A C 1
ATOM 765 O O . SER A 1 102 ? 4.493 -15.937 -6.881 1.00 82.00 102 SER A O 1
ATOM 767 N N . GLY A 1 103 ? 5.472 -14.177 -7.871 1.00 84.25 103 GLY A N 1
ATOM 768 C CA . GLY A 1 103 ? 4.290 -13.332 -7.865 1.00 84.25 103 GLY A CA 1
ATOM 769 C C . GLY A 1 103 ? 4.605 -11.844 -7.816 1.00 84.25 103 GLY A C 1
ATOM 770 O O . GLY A 1 103 ? 5.749 -11.405 -7.742 1.00 84.25 103 GLY A O 1
ATOM 771 N N . SER A 1 104 ? 3.544 -11.047 -7.833 1.00 88.62 104 SER A N 1
ATOM 772 C CA . SER A 1 104 ? 3.647 -9.593 -7.844 1.00 88.62 104 SER A CA 1
ATOM 773 C C . SER A 1 104 ? 2.878 -8.956 -6.698 1.00 88.62 104 SER A C 1
ATOM 775 O O . SER A 1 104 ? 1.789 -9.413 -6.344 1.00 88.62 104 SER A O 1
ATOM 777 N N . PHE 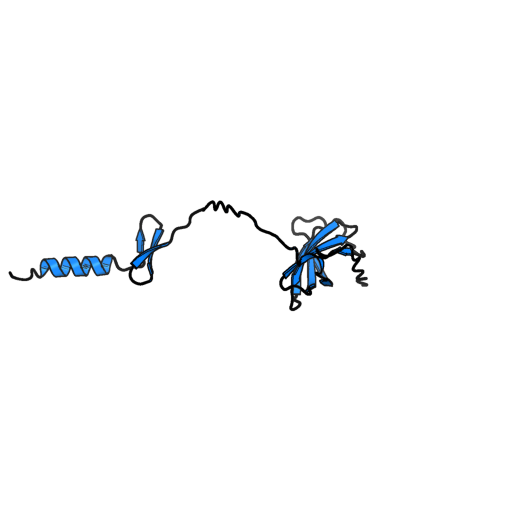A 1 105 ? 3.402 -7.864 -6.153 1.00 89.75 105 PHE A N 1
ATOM 778 C CA . PHE A 1 105 ? 2.781 -7.133 -5.053 1.00 89.75 105 PHE A CA 1
ATOM 779 C C . PHE A 1 105 ? 3.108 -5.641 -5.109 1.00 89.75 105 PHE A C 1
ATOM 781 O O . PHE A 1 105 ? 4.039 -5.206 -5.775 1.00 89.75 105 PHE A O 1
ATOM 788 N N . ASN A 1 106 ? 2.331 -4.839 -4.383 1.00 90.62 106 ASN A N 1
ATOM 789 C CA . ASN A 1 106 ? 2.549 -3.399 -4.284 1.00 90.62 106 ASN A CA 1
ATOM 790 C C . ASN A 1 106 ? 3.274 -3.044 -2.984 1.00 90.62 106 ASN A C 1
ATOM 792 O O . ASN A 1 106 ? 2.967 -3.591 -1.919 1.00 90.62 106 ASN A O 1
ATOM 796 N N . ILE A 1 107 ? 4.181 -2.074 -3.060 1.00 90.62 107 ILE A N 1
ATOM 797 C CA . ILE A 1 107 ? 4.847 -1.471 -1.905 1.00 90.62 107 ILE A CA 1
ATOM 798 C C . ILE A 1 107 ? 4.668 0.044 -1.898 1.00 90.62 107 ILE A C 1
ATOM 800 O O . ILE A 1 107 ? 4.401 0.668 -2.925 1.00 90.62 107 ILE A O 1
ATOM 804 N N . MET A 1 108 ? 4.812 0.650 -0.722 1.00 90.25 108 MET A N 1
ATOM 805 C CA . MET A 1 108 ? 4.636 2.088 -0.546 1.00 90.25 108 MET A CA 1
ATOM 806 C C . MET A 1 108 ? 5.979 2.770 -0.308 1.00 90.25 108 MET A C 1
ATOM 808 O O . MET A 1 108 ? 6.698 2.426 0.630 1.00 90.25 108 MET A O 1
ATOM 812 N N . CYS A 1 109 ? 6.284 3.764 -1.132 1.00 88.62 109 CYS A N 1
ATOM 813 C CA . CYS A 1 109 ? 7.537 4.505 -1.120 1.00 88.62 109 CYS A CA 1
ATOM 814 C C . CYS A 1 109 ? 7.282 5.943 -0.672 1.00 88.62 109 CYS A C 1
ATOM 816 O O . CYS A 1 109 ? 6.297 6.565 -1.079 1.00 88.62 109 CYS A O 1
ATOM 818 N N . THR A 1 110 ? 8.147 6.467 0.195 1.00 90.00 110 THR A N 1
ATOM 819 C CA . THR A 1 110 ? 8.002 7.818 0.755 1.00 90.00 110 THR A CA 1
ATOM 820 C C . THR A 1 110 ? 9.306 8.597 0.719 1.00 90.00 110 THR A C 1
ATOM 822 O O . THR A 1 110 ? 10.385 8.026 0.560 1.00 90.00 110 THR A O 1
ATOM 825 N N . ASN A 1 111 ? 9.183 9.910 0.893 1.00 86.19 111 ASN A N 1
ATOM 826 C CA . ASN A 1 111 ? 10.289 10.804 1.200 1.00 86.19 111 ASN A CA 1
ATOM 827 C C . ASN A 1 111 ? 9.974 11.540 2.519 1.00 86.19 111 ASN A C 1
ATOM 829 O O . ASN A 1 111 ? 9.005 12.306 2.545 1.00 86.19 111 ASN A O 1
ATOM 833 N N . PRO A 1 112 ? 10.718 11.314 3.618 1.00 85.88 112 PRO A N 1
ATOM 834 C CA . PRO A 1 112 ? 11.915 10.475 3.730 1.00 85.88 112 PRO A CA 1
ATOM 835 C C . PRO A 1 112 ? 11.626 8.967 3.644 1.00 85.88 112 PRO A C 1
ATOM 837 O O . PRO A 1 112 ? 10.469 8.523 3.692 1.00 85.88 112 PRO A O 1
ATOM 840 N N . ASP A 1 113 ? 12.696 8.186 3.499 1.00 85.50 113 ASP A N 1
ATOM 841 C CA . ASP A 1 113 ? 12.643 6.730 3.535 1.00 85.50 113 ASP A CA 1
ATOM 842 C C . ASP A 1 113 ? 12.120 6.248 4.890 1.00 85.50 113 ASP A C 1
ATOM 844 O O . ASP A 1 113 ? 12.385 6.823 5.947 1.00 85.50 113 ASP A O 1
ATOM 848 N N . LYS A 1 114 ? 11.298 5.201 4.851 1.00 88.19 114 LYS A N 1
ATOM 849 C CA . LYS A 1 114 ? 10.689 4.637 6.050 1.00 88.19 114 LYS A CA 1
ATOM 850 C C . LYS A 1 114 ? 10.618 3.129 5.930 1.00 88.19 114 LYS A C 1
ATOM 852 O O . LYS A 1 114 ? 10.203 2.613 4.893 1.00 88.19 114 LYS A O 1
ATOM 857 N N . GLU A 1 115 ? 10.968 2.447 7.013 1.00 91.38 115 GLU A N 1
ATOM 858 C CA . GLU A 1 115 ? 10.759 1.011 7.127 1.00 91.38 115 GLU A CA 1
ATOM 859 C C . GLU A 1 115 ? 9.272 0.687 7.178 1.00 91.38 115 GLU A C 1
ATOM 861 O O . GLU A 1 115 ? 8.471 1.315 7.886 1.00 91.38 115 GLU A O 1
ATOM 866 N N . ARG A 1 116 ? 8.898 -0.297 6.372 1.00 92.25 116 ARG A N 1
ATOM 867 C CA . ARG A 1 116 ? 7.536 -0.773 6.216 1.00 92.25 116 ARG A CA 1
ATOM 868 C C . ARG A 1 116 ? 7.546 -2.282 6.100 1.00 92.25 116 ARG A C 1
ATOM 870 O O . ARG A 1 116 ? 8.557 -2.917 5.803 1.00 92.25 116 ARG A O 1
ATOM 877 N N . THR A 1 117 ? 6.368 -2.840 6.307 1.00 93.50 117 THR A N 1
ATOM 878 C CA . THR A 1 117 ? 6.133 -4.263 6.147 1.00 93.50 117 THR A CA 1
ATOM 879 C C . THR A 1 117 ? 4.932 -4.449 5.241 1.00 93.50 117 THR A C 1
ATOM 881 O O . THR A 1 117 ? 3.948 -3.717 5.359 1.00 93.50 117 THR A O 1
ATOM 884 N N . THR A 1 118 ? 5.004 -5.419 4.337 1.00 91.75 118 THR A N 1
ATOM 885 C CA . THR A 1 118 ? 3.836 -5.900 3.593 1.00 91.75 118 THR A CA 1
ATOM 886 C C . THR A 1 118 ? 3.740 -7.414 3.714 1.00 91.75 118 THR A C 1
ATOM 888 O O . THR A 1 118 ? 4.724 -8.077 4.040 1.00 91.75 118 THR A O 1
ATOM 891 N N . THR A 1 119 ? 2.539 -7.949 3.524 1.00 91.94 119 THR A N 1
ATOM 892 C CA . THR A 1 119 ? 2.304 -9.396 3.550 1.00 91.94 119 THR A CA 1
ATOM 893 C C . THR A 1 119 ? 2.230 -9.900 2.119 1.00 91.94 119 THR A C 1
ATOM 895 O O . THR A 1 119 ? 1.486 -9.347 1.310 1.00 91.94 119 THR A O 1
ATOM 898 N N . ILE A 1 120 ? 3.003 -10.936 1.821 1.00 89.31 120 ILE A N 1
ATOM 899 C CA . ILE A 1 120 ? 3.045 -11.624 0.534 1.00 89.31 120 ILE A CA 1
ATOM 900 C C . ILE A 1 120 ? 2.667 -13.091 0.726 1.00 89.31 120 ILE A C 1
ATOM 902 O O . ILE A 1 120 ? 2.835 -13.656 1.808 1.00 89.31 120 ILE A O 1
ATOM 906 N N . TYR A 1 121 ? 2.152 -13.714 -0.327 1.00 89.81 121 TYR A N 1
ATOM 907 C CA . TYR A 1 121 ? 1.766 -15.120 -0.309 1.00 89.81 121 TYR A CA 1
ATOM 908 C C . TYR A 1 121 ? 2.753 -15.911 -1.151 1.00 89.81 121 TYR A C 1
ATOM 910 O O . TYR A 1 121 ? 2.841 -15.712 -2.357 1.00 89.81 121 TYR A O 1
ATOM 918 N N . LEU A 1 122 ? 3.499 -16.789 -0.489 1.00 85.25 122 LEU A N 1
ATOM 919 C CA . LEU A 1 122 ? 4.524 -17.616 -1.110 1.00 85.25 122 LEU A CA 1
ATOM 920 C C . LEU A 1 122 ? 4.016 -19.045 -1.246 1.00 85.25 122 LEU A C 1
ATOM 922 O O . LEU A 1 122 ? 3.351 -19.563 -0.346 1.00 85.25 122 LEU A O 1
ATOM 926 N N . THR A 1 123 ? 4.352 -19.689 -2.355 1.00 85.06 123 THR A N 1
ATOM 927 C CA . THR A 1 123 ? 4.034 -21.099 -2.619 1.00 85.06 123 THR A CA 1
ATOM 928 C C . THR A 1 123 ? 5.204 -22.034 -2.305 1.00 85.06 123 THR A C 1
ATOM 930 O O . THR A 1 123 ? 4.983 -23.229 -2.128 1.00 85.06 123 THR A O 1
ATOM 933 N N . SER A 1 124 ? 6.422 -21.494 -2.184 1.00 83.75 124 SER A N 1
ATOM 934 C CA . SER A 1 124 ? 7.668 -22.224 -1.923 1.00 83.75 124 SER A CA 1
ATOM 935 C C . SER A 1 124 ? 8.339 -21.741 -0.626 1.00 83.75 124 SER A C 1
ATOM 937 O O . SER A 1 124 ? 8.253 -20.549 -0.318 1.00 83.75 124 SER A O 1
ATOM 939 N N . PRO A 1 125 ? 9.002 -22.635 0.139 1.00 80.69 125 PRO A N 1
ATOM 940 C CA . PRO A 1 125 ? 9.830 -22.258 1.287 1.00 80.69 125 PRO A CA 1
ATOM 941 C C . PRO A 1 125 ? 11.111 -21.521 0.899 1.00 80.69 125 PRO A C 1
ATOM 943 O O . PRO A 1 125 ? 11.585 -20.695 1.674 1.00 80.69 125 PRO A O 1
ATOM 946 N N . ASP A 1 126 ? 11.683 -21.865 -0.253 1.00 78.19 126 ASP A N 1
ATOM 947 C CA . ASP A 1 126 ? 12.934 -21.296 -0.735 1.00 78.19 126 ASP A CA 1
ATOM 948 C C . ASP A 1 126 ? 12.611 -20.194 -1.740 1.00 78.19 126 ASP A C 1
ATOM 950 O O . ASP A 1 126 ? 11.896 -20.436 -2.721 1.00 78.19 126 ASP A O 1
ATOM 954 N N . VAL A 1 127 ? 13.058 -18.981 -1.426 1.00 76.62 127 VAL A N 1
ATOM 955 C CA . VAL A 1 127 ? 12.760 -17.756 -2.172 1.00 76.62 127 VAL A CA 1
ATOM 956 C C . VAL A 1 127 ? 14.068 -17.005 -2.360 1.00 76.62 127 VAL A C 1
ATOM 958 O O . VAL A 1 127 ? 14.398 -16.094 -1.601 1.00 76.62 127 VAL A O 1
ATOM 961 N N . ASP A 1 128 ? 14.811 -17.430 -3.374 1.00 80.38 128 ASP A N 1
ATOM 962 C CA . ASP A 1 128 ? 15.944 -16.703 -3.935 1.00 80.38 128 ASP A CA 1
ATOM 963 C C . ASP A 1 128 ? 15.553 -16.250 -5.343 1.00 80.38 128 ASP A C 1
ATOM 965 O O . ASP A 1 128 ? 15.603 -17.009 -6.314 1.00 80.38 128 ASP A O 1
ATOM 969 N N . GLU A 1 129 ? 15.038 -15.026 -5.433 1.00 80.62 129 GLU A N 1
ATOM 970 C CA . GLU A 1 129 ? 14.478 -14.485 -6.662 1.00 80.62 129 GLU A CA 1
ATOM 971 C C . GLU A 1 129 ? 14.914 -13.039 -6.880 1.00 80.62 129 GLU A C 1
ATOM 973 O O . GLU A 1 129 ? 14.907 -12.207 -5.972 1.00 80.62 129 GLU A O 1
ATOM 978 N N . VAL A 1 130 ? 15.234 -12.719 -8.134 1.00 83.44 130 VAL A N 1
ATOM 979 C CA . VAL A 1 130 ? 15.468 -11.340 -8.556 1.00 83.44 130 VAL A CA 1
ATOM 980 C C . VAL A 1 130 ? 14.130 -10.722 -8.939 1.00 83.44 130 VAL A C 1
ATOM 982 O O . VAL A 1 130 ? 13.502 -11.133 -9.916 1.00 83.44 130 VAL A O 1
ATOM 985 N N . CYS A 1 131 ? 13.707 -9.721 -8.174 1.00 84.75 131 CYS A N 1
ATOM 986 C CA . CYS A 1 131 ? 12.482 -8.978 -8.434 1.00 84.75 131 CYS A CA 1
ATOM 987 C C . CYS A 1 131 ? 12.775 -7.684 -9.196 1.00 84.75 131 CYS A C 1
ATOM 989 O O . CYS A 1 131 ? 13.783 -7.016 -8.962 1.00 84.75 131 CYS A O 1
ATOM 991 N N . THR A 1 132 ? 11.856 -7.292 -10.074 1.00 85.38 132 THR A N 1
ATOM 992 C CA . THR A 1 132 ? 11.880 -5.984 -10.734 1.00 85.38 132 THR A CA 1
ATOM 993 C C . THR A 1 132 ? 10.908 -5.055 -10.027 1.00 85.38 132 THR A C 1
ATOM 995 O O . THR A 1 132 ? 9.737 -5.393 -9.857 1.00 85.38 132 THR A O 1
ATOM 998 N N . ILE A 1 133 ? 11.371 -3.872 -9.629 1.00 85.00 133 ILE A N 1
ATOM 999 C CA . ILE A 1 133 ? 10.497 -2.825 -9.098 1.00 85.00 133 ILE A CA 1
ATOM 1000 C C . ILE A 1 133 ? 10.193 -1.796 -10.184 1.00 85.00 133 ILE A C 1
ATOM 1002 O O . ILE A 1 133 ? 11.093 -1.275 -10.841 1.00 85.00 133 ILE A O 1
ATOM 1006 N N . ARG A 1 134 ? 8.905 -1.512 -10.368 1.00 82.75 134 ARG A N 1
ATOM 1007 C CA . ARG A 1 134 ? 8.384 -0.489 -11.269 1.00 82.75 134 ARG A CA 1
ATOM 1008 C C . ARG A 1 134 ? 7.756 0.621 -10.448 1.00 82.75 134 ARG A C 1
ATOM 1010 O O . ARG A 1 134 ? 6.754 0.428 -9.756 1.00 82.75 134 ARG A O 1
ATOM 1017 N N . CYS A 1 135 ? 8.354 1.796 -10.532 1.00 80.06 135 CYS A N 1
ATOM 1018 C CA . CYS A 1 135 ? 7.749 3.018 -10.032 1.00 80.06 135 CYS A CA 1
ATOM 1019 C C . CYS A 1 135 ? 6.721 3.499 -11.070 1.00 80.06 135 CYS A C 1
ATOM 1021 O O . CYS A 1 135 ? 6.856 3.188 -12.253 1.00 80.06 135 CYS A O 1
ATOM 1023 N N . PRO A 1 136 ? 5.701 4.274 -10.678 1.00 69.75 136 PRO A N 1
ATOM 1024 C CA . PRO A 1 136 ? 4.673 4.733 -11.610 1.00 69.75 136 PRO A CA 1
ATOM 1025 C C . PRO A 1 136 ? 5.198 5.687 -12.703 1.00 69.75 136 PRO A C 1
ATOM 1027 O O . PRO A 1 136 ? 4.434 6.063 -13.587 1.00 69.75 136 PRO A O 1
ATOM 1030 N N . ALA A 1 137 ? 6.493 6.026 -12.694 1.00 61.22 137 ALA A N 1
ATOM 1031 C CA . ALA A 1 137 ? 7.168 6.754 -13.756 1.00 61.22 137 ALA A CA 1
ATOM 1032 C C . ALA A 1 137 ? 8.134 5.858 -14.541 1.00 61.22 137 ALA A C 1
ATOM 1034 O O . ALA A 1 137 ? 9.244 5.570 -14.093 1.00 61.22 137 ALA A O 1
ATOM 1035 N N . ARG A 1 138 ? 7.726 5.527 -15.769 1.00 47.19 138 ARG A N 1
ATOM 1036 C CA . ARG A 1 138 ? 8.517 4.864 -16.818 1.00 47.19 138 ARG A CA 1
ATOM 1037 C C . ARG A 1 138 ? 8.936 3.413 -16.536 1.00 47.19 138 ARG A C 1
ATOM 1039 O O . ARG A 1 138 ? 9.248 3.025 -15.418 1.00 47.19 138 ARG A O 1
ATOM 1046 N N . ASP A 1 139 ? 9.033 2.647 -17.623 1.00 42.19 139 ASP A N 1
ATOM 1047 C CA . ASP A 1 139 ? 9.675 1.329 -17.748 1.00 42.19 139 ASP A CA 1
ATOM 1048 C C . ASP A 1 139 ? 11.196 1.382 -17.457 1.00 42.19 139 ASP A C 1
ATOM 1050 O O . ASP A 1 139 ? 12.034 0.970 -18.259 1.00 42.19 139 ASP A O 1
ATOM 1054 N N . GLY A 1 140 ? 11.587 1.977 -16.331 1.00 41.59 140 GLY A N 1
ATOM 1055 C CA . GLY A 1 140 ? 12.940 1.936 -15.807 1.00 41.59 140 GLY A CA 1
ATOM 1056 C C . GLY A 1 140 ? 13.083 0.691 -14.953 1.00 41.59 140 GLY A C 1
ATOM 1057 O O . GLY A 1 140 ? 12.624 0.673 -13.817 1.00 41.59 140 GLY A O 1
ATOM 1058 N N . ASN A 1 141 ? 13.709 -0.349 -15.501 1.00 39.22 141 ASN A N 1
ATOM 1059 C CA . ASN A 1 141 ? 14.109 -1.524 -14.734 1.00 39.22 141 ASN A CA 1
ATOM 1060 C C . ASN A 1 141 ? 15.030 -1.089 -13.586 1.00 39.22 141 ASN A C 1
ATOM 1062 O O . ASN A 1 141 ? 16.223 -0.853 -13.786 1.00 39.22 141 ASN A O 1
ATOM 1066 N N . CYS A 1 142 ? 14.491 -0.994 -12.376 1.00 42.56 142 CYS A N 1
ATOM 1067 C CA . CYS A 1 142 ? 15.293 -0.957 -11.167 1.00 42.56 142 CYS A CA 1
ATOM 1068 C C . CYS A 1 142 ? 15.709 -2.398 -10.855 1.00 42.56 142 CYS A C 1
ATOM 1070 O O . CYS A 1 142 ? 14.906 -3.204 -10.388 1.00 42.56 142 CYS A O 1
ATOM 1072 N N . VAL A 1 143 ? 16.962 -2.724 -11.176 1.00 38.66 143 VAL A N 1
ATOM 1073 C CA . VAL A 1 143 ? 17.609 -3.976 -10.779 1.00 38.66 143 VAL A CA 1
ATOM 1074 C C . VAL A 1 143 ? 18.180 -3.760 -9.382 1.00 38.66 143 VAL A C 1
ATOM 1076 O O . VAL A 1 143 ? 19.185 -3.064 -9.247 1.00 38.66 143 VAL A O 1
ATOM 1079 N N . ASP A 1 144 ? 17.556 -4.340 -8.356 1.00 42.28 144 ASP A N 1
ATOM 1080 C CA . ASP A 1 144 ? 18.250 -4.601 -7.095 1.00 42.28 144 ASP A CA 1
ATOM 1081 C C . ASP A 1 144 ? 18.453 -6.112 -6.949 1.00 42.28 144 ASP A C 1
ATOM 1083 O O . ASP A 1 144 ? 17.509 -6.897 -6.866 1.00 42.28 144 ASP A O 1
ATOM 1087 N N . SER A 1 145 ? 19.720 -6.517 -6.998 1.00 36.78 145 SER A N 1
ATOM 1088 C CA . SER A 1 145 ? 20.174 -7.889 -6.801 1.00 36.78 145 SER A CA 1
ATOM 1089 C C . SER A 1 145 ? 20.358 -8.102 -5.301 1.00 36.78 145 SER A C 1
ATOM 1091 O O . SER A 1 145 ? 21.478 -8.030 -4.789 1.00 36.78 145 SER A O 1
ATOM 1093 N N . GLY A 1 146 ? 19.259 -8.369 -4.597 1.00 31.86 146 GLY A N 1
ATOM 1094 C CA . GLY A 1 146 ? 19.283 -8.785 -3.199 1.00 31.86 146 GLY A CA 1
ATOM 1095 C C . GLY A 1 146 ? 19.911 -10.170 -3.054 1.00 31.86 146 GLY A C 1
ATOM 1096 O O . GLY A 1 146 ? 19.215 -11.172 -3.088 1.00 31.86 146 GLY A O 1
ATOM 1097 N N . ARG A 1 147 ? 21.237 -10.223 -2.905 1.00 29.59 147 ARG A N 1
ATOM 1098 C CA . ARG A 1 147 ? 21.988 -11.444 -2.582 1.00 29.59 147 ARG A CA 1
ATOM 1099 C C . ARG A 1 147 ? 21.811 -11.783 -1.100 1.00 29.59 147 ARG A C 1
ATOM 1101 O O . ARG A 1 147 ? 22.181 -10.964 -0.252 1.00 29.59 147 ARG A O 1
ATOM 1108 N N . ARG A 1 148 ? 21.364 -12.998 -0.791 1.00 32.31 148 ARG A N 1
ATOM 1109 C CA . ARG A 1 148 ? 21.776 -13.716 0.422 1.00 32.31 148 ARG A CA 1
ATOM 1110 C C . ARG A 1 148 ? 22.131 -15.147 0.088 1.00 32.31 148 ARG A C 1
ATOM 1112 O O . ARG A 1 148 ? 21.275 -15.817 -0.509 1.00 32.31 148 ARG A O 1
#

Secondary structure (DSSP, 8-state):
----HHHHHHHHHHHHHTPSSEEETTEEEEEETTEEEEE------------S-----GGGG--EEEEEEEEEE-SSSTT-EEEEEEEEESSSEEEEEEEETTEEEEEEEESS--EEEEEE--S-S-----PEEE-SSSS--EE-----

Foldseek 3Di:
DDDDPVVVVVVVVCCVVPPPQDQDPNWTWHQDPNDTDTDDDDDDDDDDDDPPDDDDPPQQPKDKDKDWDDWADDAPDPQAIKIKMKMAIPAQKFKKWKQKPQGIDIDIHHVVIDIDIDGDHGNDPDDQIFIFIGTSHDPDGPTDRPDD